Protein AF-X0ZYH8-F1 (afdb_monomer_lite)

Secondary structure (DSSP, 8-state):
--S-TTT-GGGHHHHHH-GGGHHHHHHTTTPPPPP--TTHHHHHHHIIIIIIHHHHTTSS-HHHHHHHHHHHHHHHT-

Foldseek 3Di:
DDLCCPPDPVCVVVCVVPVVCVVVNNCPVVDDDQDPDPCSVVLVVLLVPQADPCCVVVNDPNVRSVVRSVVVVVVVVD

Organism: NCBI:txid412755

Structure (mmCIF,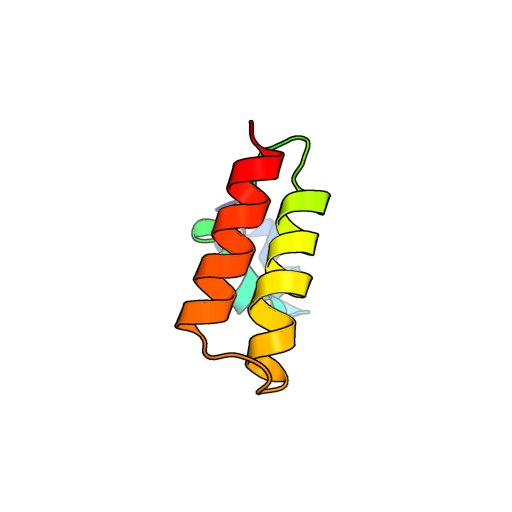 N/CA/C/O backbone):
data_AF-X0ZYH8-F1
#
_entry.id   AF-X0ZYH8-F1
#
loop_
_atom_site.group_PDB
_atom_site.id
_atom_site.type_symbol
_atom_site.label_atom_id
_atom_site.label_alt_id
_atom_site.label_comp_id
_atom_site.label_asym_id
_atom_site.label_entity_id
_atom_site.label_seq_id
_atom_site.pdbx_PDB_ins_code
_atom_site.Cartn_x
_atom_site.Cartn_y
_atom_site.Cartn_z
_atom_site.occupancy
_atom_site.B_iso_or_equiv
_atom_site.auth_seq_id
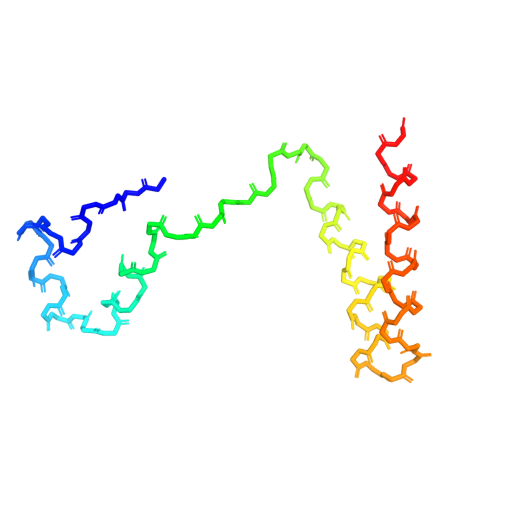_atom_site.auth_comp_id
_atom_site.auth_asym_id
_atom_site.auth_atom_id
_atom_site.pdbx_PDB_model_num
ATOM 1 N N . MET A 1 1 ? 14.936 5.335 -4.741 1.00 65.12 1 MET A N 1
ATOM 2 C CA . MET A 1 1 ? 14.658 4.594 -5.993 1.00 65.12 1 MET A CA 1
ATOM 3 C C . MET A 1 1 ? 15.595 5.084 -7.081 1.00 65.12 1 MET A C 1
ATOM 5 O O . MET A 1 1 ? 16.115 6.188 -6.958 1.00 65.12 1 MET A O 1
ATOM 9 N N . ARG A 1 2 ? 15.855 4.253 -8.095 1.00 77.62 2 ARG A N 1
ATOM 10 C CA . ARG A 1 2 ? 16.748 4.573 -9.213 1.00 77.62 2 ARG A CA 1
ATOM 11 C C . ARG A 1 2 ? 15.933 5.160 -10.372 1.00 77.62 2 ARG A C 1
ATOM 13 O O . ARG A 1 2 ? 15.014 4.505 -10.835 1.00 77.62 2 ARG A O 1
ATOM 20 N N . GLY A 1 3 ? 16.240 6.382 -10.804 1.00 79.81 3 GLY A N 1
ATOM 21 C CA . GLY A 1 3 ? 15.440 7.106 -11.806 1.00 79.81 3 GLY A CA 1
ATOM 22 C C . GLY A 1 3 ? 15.902 6.953 -13.260 1.00 79.81 3 GLY A C 1
ATOM 23 O O . GLY 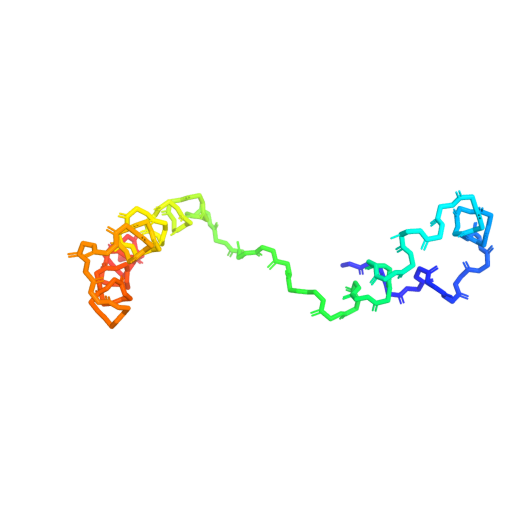A 1 3 ? 15.242 7.462 -14.154 1.00 79.81 3 GLY A O 1
ATOM 24 N N . ASP A 1 4 ? 17.032 6.287 -13.512 1.00 86.00 4 ASP A N 1
ATOM 25 C CA . ASP A 1 4 ? 17.656 6.160 -14.839 1.00 86.00 4 ASP A CA 1
ATOM 26 C C . ASP A 1 4 ? 17.438 4.785 -15.486 1.00 86.00 4 ASP A C 1
ATOM 28 O O . ASP A 1 4 ? 18.137 4.457 -16.439 1.00 86.00 4 ASP A O 1
ATOM 32 N N . LEU A 1 5 ? 16.514 3.953 -14.985 1.00 87.00 5 LEU A N 1
ATOM 33 C CA . LEU A 1 5 ? 16.364 2.580 -15.489 1.00 87.00 5 LEU A CA 1
ATOM 34 C C . LEU A 1 5 ? 16.113 2.540 -17.001 1.00 87.00 5 LEU A C 1
ATOM 36 O O . LEU A 1 5 ? 16.778 1.785 -17.697 1.00 87.00 5 LEU A O 1
ATOM 40 N N . VAL A 1 6 ? 15.213 3.386 -17.501 1.00 80.75 6 VAL A N 1
ATOM 41 C CA . VAL A 1 6 ? 14.808 3.408 -18.918 1.00 80.75 6 VAL A CA 1
ATOM 42 C C . VAL A 1 6 ? 15.692 4.281 -19.813 1.00 80.75 6 VAL A C 1
ATOM 44 O O . VAL A 1 6 ? 15.577 4.225 -21.032 1.00 80.75 6 VAL A O 1
ATOM 47 N N . THR A 1 7 ? 16.597 5.079 -19.236 1.00 85.50 7 THR A N 1
ATOM 48 C CA . THR A 1 7 ? 17.526 5.945 -19.988 1.00 85.50 7 THR A CA 1
ATOM 49 C C . THR A 1 7 ? 18.963 5.424 -19.997 1.00 85.50 7 THR A C 1
ATOM 51 O O . THR A 1 7 ? 19.778 5.875 -20.804 1.00 85.50 7 THR A O 1
ATOM 54 N N . ASN A 1 8 ? 19.298 4.477 -19.119 1.00 90.12 8 ASN A N 1
ATOM 55 C CA . ASN A 1 8 ? 20.628 3.898 -19.006 1.00 90.12 8 ASN A CA 1
ATOM 56 C C . ASN A 1 8 ? 20.760 2.644 -19.879 1.00 90.12 8 ASN A C 1
ATOM 58 O O . ASN A 1 8 ? 20.217 1.585 -19.562 1.00 90.12 8 ASN A O 1
ATOM 62 N N . SER A 1 9 ? 21.580 2.748 -20.927 1.00 93.19 9 SER A N 1
ATOM 63 C CA . SER A 1 9 ? 21.791 1.691 -21.926 1.00 93.19 9 SER A CA 1
ATOM 64 C C . SER A 1 9 ? 22.316 0.363 -21.365 1.00 93.19 9 SER A C 1
ATOM 66 O O . SER A 1 9 ? 22.215 -0.676 -22.017 1.00 93.19 9 SER A O 1
ATOM 68 N N . THR A 1 10 ? 22.831 0.350 -20.130 1.00 94.69 10 THR A N 1
ATOM 69 C CA . THR A 1 10 ? 23.212 -0.886 -19.423 1.00 94.69 10 THR A CA 1
ATOM 70 C C . THR A 1 10 ? 22.030 -1.856 -19.284 1.00 94.69 10 THR A C 1
ATOM 72 O O . THR A 1 10 ? 22.235 -3.071 -19.241 1.00 94.69 10 THR A O 1
ATOM 75 N N . PHE A 1 11 ? 20.794 -1.345 -19.230 1.00 93.25 11 PHE A N 1
ATOM 76 C CA . PHE A 1 11 ? 19.585 -2.147 -19.026 1.00 93.25 11 PHE A CA 1
ATOM 77 C C . PHE A 1 11 ? 18.874 -2.557 -20.323 1.00 93.25 11 PHE A C 1
ATOM 79 O O . PHE A 1 11 ? 17.941 -3.358 -20.266 1.00 93.25 11 PHE A O 1
ATOM 86 N N . ASP A 1 12 ? 19.343 -2.112 -21.493 1.00 93.62 12 ASP A N 1
ATOM 87 C CA . ASP A 1 12 ? 18.684 -2.364 -22.784 1.00 93.62 12 ASP A CA 1
ATOM 88 C C . ASP A 1 12 ? 18.446 -3.853 -23.051 1.00 93.62 12 ASP A C 1
ATOM 90 O O . ASP A 1 12 ? 17.400 -4.244 -23.568 1.00 93.62 12 ASP A O 1
ATOM 94 N N . ARG A 1 13 ? 19.420 -4.709 -22.708 1.00 96.12 13 ARG A N 1
ATOM 95 C CA . ARG A 1 13 ? 19.286 -6.160 -22.898 1.00 96.12 13 ARG A CA 1
ATOM 96 C C . ARG A 1 13 ? 18.182 -6.742 -22.016 1.00 96.12 13 ARG A C 1
ATOM 98 O O . ARG A 1 13 ? 17.400 -7.550 -22.501 1.00 96.12 13 ARG A O 1
ATOM 105 N N . VAL A 1 14 ? 18.094 -6.293 -20.764 1.00 95.06 14 VAL A N 1
ATOM 106 C CA . VAL A 1 14 ? 17.074 -6.757 -19.814 1.00 95.06 14 VAL A CA 1
ATOM 107 C C . VAL A 1 14 ? 15.684 -6.395 -20.321 1.00 95.06 14 VAL A C 1
ATOM 109 O O . VAL A 1 14 ? 14.832 -7.267 -20.370 1.00 95.06 14 VAL A O 1
ATOM 112 N N . PHE A 1 15 ? 15.458 -5.162 -20.778 1.00 94.75 15 PHE A N 1
ATOM 113 C CA . PHE A 1 15 ? 14.135 -4.755 -21.270 1.00 94.75 15 PHE A CA 1
ATOM 114 C C . PHE A 1 15 ? 13.756 -5.362 -22.625 1.00 94.75 15 PHE A C 1
ATOM 116 O O . PHE A 1 15 ? 12.573 -5.488 -22.924 1.00 94.75 15 PHE A O 1
ATOM 123 N N . LYS A 1 16 ? 14.732 -5.779 -23.440 1.00 95.31 16 LYS A N 1
ATOM 124 C CA . LYS A 1 16 ? 14.460 -6.568 -24.653 1.00 95.31 16 LYS A CA 1
ATOM 125 C C . LYS A 1 16 ? 14.041 -8.001 -24.330 1.00 95.31 16 LYS A C 1
ATOM 127 O O . LYS A 1 16 ? 13.166 -8.532 -25.004 1.00 95.31 16 LYS A O 1
ATOM 132 N N . GLU A 1 17 ? 14.684 -8.622 -23.342 1.00 97.94 17 GLU A N 1
ATOM 133 C CA . GLU A 1 17 ? 14.364 -9.981 -22.877 1.00 97.94 17 GLU A CA 1
ATOM 134 C C . GLU A 1 17 ? 13.075 -10.004 -22.033 1.00 97.94 17 GLU A C 1
ATOM 136 O O . GLU A 1 17 ? 12.329 -10.978 -22.089 1.00 97.94 17 GLU A O 1
ATOM 141 N N . HIS A 1 18 ? 12.800 -8.910 -21.314 1.00 96.69 18 HIS A N 1
ATOM 142 C CA . HIS A 1 18 ? 11.691 -8.739 -20.374 1.00 96.69 18 HIS A CA 1
ATOM 143 C C . HIS A 1 18 ? 10.925 -7.427 -20.618 1.00 96.69 18 HIS A C 1
ATOM 145 O O . HIS A 1 18 ? 10.973 -6.504 -19.790 1.00 96.69 18 HIS A O 1
ATOM 151 N N . PRO A 1 19 ? 10.226 -7.294 -21.759 1.00 95.31 19 PRO A N 1
ATOM 152 C CA . PRO A 1 19 ? 9.471 -6.083 -22.079 1.00 95.31 19 PRO A CA 1
ATOM 153 C C . PRO A 1 19 ? 8.356 -5.784 -21.064 1.00 95.31 19 PRO A C 1
ATOM 155 O O . PRO A 1 19 ? 7.963 -4.629 -20.906 1.00 95.31 19 PRO A O 1
ATOM 158 N N . GLU A 1 20 ? 7.881 -6.788 -20.324 1.00 96.12 20 GLU A N 1
ATOM 159 C CA . GLU A 1 20 ? 6.906 -6.642 -19.240 1.00 96.12 20 GLU A CA 1
ATOM 160 C C . GLU A 1 20 ? 7.397 -5.771 -18.076 1.00 96.12 20 GLU A C 1
ATOM 162 O O . GLU A 1 20 ? 6.579 -5.277 -17.303 1.00 96.12 20 GLU A O 1
ATOM 167 N N . LEU A 1 21 ? 8.712 -5.560 -17.945 1.00 94.31 21 LEU A N 1
ATOM 168 C CA . LEU A 1 21 ? 9.296 -4.731 -16.888 1.00 94.31 21 LEU A CA 1
ATOM 169 C C . LEU A 1 21 ? 9.325 -3.240 -17.237 1.00 94.31 21 LEU A C 1
ATOM 171 O O . LEU A 1 21 ? 9.505 -2.421 -16.337 1.00 94.31 21 LEU A O 1
ATOM 175 N N . ILE A 1 22 ? 9.141 -2.878 -18.511 1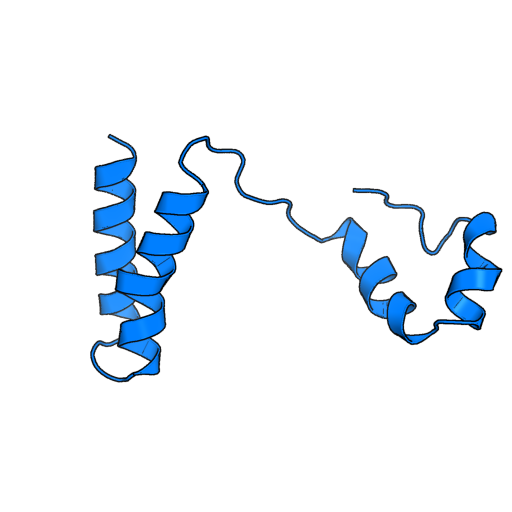.00 91.75 22 ILE A N 1
ATOM 176 C CA . ILE A 1 22 ? 9.208 -1.483 -18.972 1.00 91.75 22 ILE A CA 1
ATOM 177 C C . ILE A 1 22 ? 8.184 -0.598 -18.238 1.00 91.75 22 ILE A C 1
ATOM 179 O O . ILE A 1 22 ? 8.613 0.399 -17.660 1.00 91.75 22 ILE A O 1
ATOM 183 N N . PRO A 1 23 ? 6.890 -0.975 -18.117 1.00 92.62 23 PRO A N 1
ATOM 184 C CA . PRO A 1 23 ? 5.922 -0.147 -17.394 1.00 92.62 23 PRO A CA 1
ATOM 185 C C . PRO A 1 23 ? 6.297 0.071 -15.923 1.00 92.62 23 PRO A C 1
ATOM 187 O O . PRO A 1 23 ? 6.088 1.147 -15.377 1.00 92.62 23 PRO A O 1
ATOM 190 N N . TYR A 1 24 ? 6.896 -0.927 -15.265 1.00 91.88 24 TYR A N 1
ATOM 191 C CA . TYR A 1 24 ? 7.365 -0.776 -13.884 1.00 91.88 24 TYR A CA 1
ATOM 192 C C . TYR A 1 24 ? 8.555 0.183 -13.788 1.00 91.88 24 TYR A C 1
ATOM 194 O O . TYR A 1 24 ? 8.663 0.940 -12.823 1.00 91.88 24 TYR A O 1
ATOM 202 N N . ALA A 1 25 ? 9.456 0.139 -14.771 1.00 91.00 25 ALA A N 1
ATOM 203 C CA . ALA A 1 25 ? 10.630 0.997 -14.828 1.00 91.00 25 ALA A CA 1
ATOM 204 C C . ALA A 1 25 ? 10.260 2.464 -15.101 1.00 91.00 25 ALA A C 1
ATOM 206 O O . ALA A 1 25 ? 10.840 3.347 -14.467 1.00 91.00 25 ALA A O 1
ATOM 207 N N . ASP A 1 26 ? 9.268 2.705 -15.963 1.00 89.94 26 ASP A N 1
ATOM 208 C CA . ASP A 1 26 ? 8.712 4.036 -16.239 1.00 89.94 26 ASP A CA 1
ATOM 209 C C . ASP A 1 26 ? 8.075 4.659 -14.984 1.00 89.94 26 ASP A C 1
ATOM 211 O O . ASP A 1 26 ? 8.282 5.836 -14.685 1.00 89.94 26 ASP A O 1
ATOM 215 N N . GLU A 1 27 ? 7.363 3.856 -14.189 1.00 90.69 27 GLU A N 1
ATOM 216 C CA . GLU A 1 27 ? 6.653 4.335 -12.996 1.00 90.69 27 GLU A CA 1
ATOM 217 C C . GLU A 1 27 ? 7.547 4.494 -11.754 1.00 90.69 27 GLU A C 1
ATOM 219 O O . GLU A 1 27 ? 7.161 5.129 -10.767 1.00 90.69 27 GLU A O 1
ATOM 224 N N . MET A 1 28 ? 8.776 3.962 -11.770 1.00 88.25 28 MET A N 1
ATOM 225 C CA . MET A 1 28 ? 9.660 3.990 -10.597 1.00 88.25 28 MET A CA 1
ATOM 226 C C . MET A 1 28 ? 9.993 5.402 -10.102 1.00 88.25 28 MET A C 1
ATOM 228 O O . MET A 1 28 ? 10.234 5.581 -8.907 1.00 88.25 28 MET A O 1
ATOM 232 N N . ALA A 1 29 ? 10.045 6.397 -10.992 1.00 85.19 29 ALA A N 1
ATOM 233 C CA . ALA A 1 29 ? 10.317 7.784 -10.611 1.00 85.19 29 ALA A CA 1
ATOM 234 C C . ALA A 1 29 ? 9.149 8.427 -9.839 1.00 85.19 29 ALA A C 1
ATOM 236 O O . ALA A 1 29 ? 9.363 9.387 -9.097 1.00 85.19 29 ALA A O 1
ATOM 237 N N . TYR A 1 30 ? 7.937 7.888 -9.995 1.00 87.88 30 TYR A N 1
ATOM 238 C CA . TYR A 1 30 ? 6.707 8.384 -9.375 1.00 87.88 30 TYR A CA 1
ATOM 239 C C . TYR A 1 30 ? 6.292 7.580 -8.136 1.00 87.88 30 TYR A C 1
ATOM 241 O O . TYR A 1 30 ? 5.428 8.014 -7.373 1.00 87.88 30 TYR A O 1
ATOM 249 N N . ALA A 1 31 ? 6.907 6.419 -7.911 1.00 90.00 31 ALA A N 1
ATOM 250 C CA . ALA A 1 31 ? 6.582 5.556 -6.789 1.00 90.00 31 ALA A CA 1
ATOM 251 C C . ALA A 1 31 ? 6.971 6.180 -5.435 1.00 90.00 31 ALA A C 1
ATOM 253 O O . ALA A 1 31 ? 8.065 6.713 -5.239 1.00 90.00 31 ALA A O 1
ATOM 254 N N . VAL A 1 32 ? 6.066 6.060 -4.461 1.00 90.06 32 VAL A N 1
ATOM 255 C CA . VAL A 1 32 ? 6.296 6.489 -3.077 1.00 90.06 32 VAL A CA 1
AT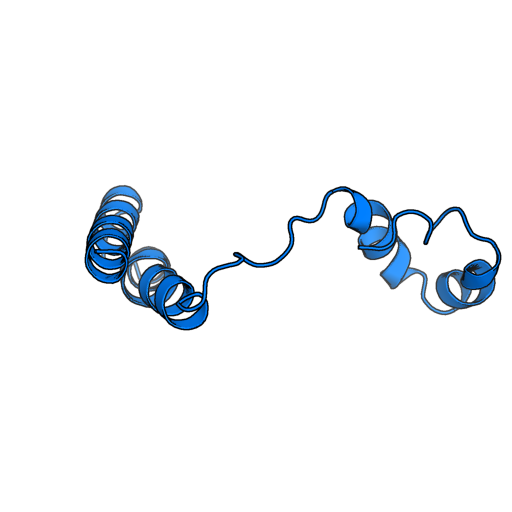OM 256 C C . VAL A 1 32 ? 6.819 5.291 -2.275 1.00 90.06 32 VAL A C 1
ATOM 258 O O . VAL A 1 32 ? 6.197 4.226 -2.309 1.00 90.06 32 VAL A O 1
ATOM 261 N N . PRO A 1 33 ? 7.954 5.415 -1.561 1.00 89.06 33 PRO A N 1
AT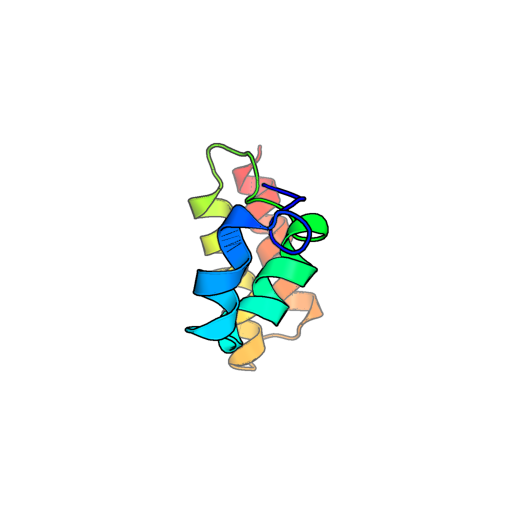OM 262 C CA . PRO A 1 33 ? 8.457 4.337 -0.719 1.00 89.06 33 PRO A CA 1
ATOM 263 C C . PRO A 1 33 ? 7.514 4.056 0.460 1.00 89.06 33 PRO A C 1
ATOM 265 O O . PRO A 1 33 ? 6.628 4.846 0.782 1.00 89.06 33 PRO A O 1
ATOM 268 N N . ALA A 1 34 ? 7.731 2.924 1.133 1.00 91.44 34 ALA A N 1
ATOM 269 C CA . ALA A 1 34 ? 6.984 2.581 2.337 1.00 91.44 34 ALA A CA 1
ATOM 270 C C . ALA A 1 34 ? 7.081 3.682 3.412 1.00 91.44 34 ALA A C 1
ATOM 272 O O . ALA A 1 34 ? 8.058 4.432 3.481 1.00 91.44 34 ALA A O 1
ATOM 273 N N . ILE A 1 35 ? 6.061 3.749 4.270 1.00 93.19 35 ILE A N 1
ATOM 274 C CA . ILE A 1 35 ? 5.987 4.724 5.363 1.00 93.19 35 ILE A CA 1
ATOM 275 C C . ILE A 1 35 ? 7.197 4.530 6.285 1.00 93.19 35 ILE A C 1
ATOM 277 O O . ILE A 1 35 ? 7.404 3.446 6.829 1.00 93.19 35 ILE A O 1
ATOM 281 N N . ALA A 1 36 ? 7.972 5.593 6.494 1.00 95.06 36 ALA A N 1
ATOM 282 C CA . ALA A 1 36 ? 9.139 5.591 7.371 1.00 95.06 36 ALA A CA 1
ATOM 283 C C . ALA A 1 36 ? 8.727 5.751 8.848 1.00 95.06 36 ALA A C 1
ATOM 285 O O . ALA A 1 36 ? 8.912 6.807 9.451 1.00 95.06 36 ALA A O 1
ATOM 286 N N . ASN A 1 37 ? 8.122 4.712 9.425 1.00 96.12 37 ASN A N 1
ATOM 287 C CA . ASN A 1 37 ? 7.732 4.667 10.833 1.00 96.12 37 ASN A CA 1
ATOM 288 C C . ASN A 1 37 ? 8.014 3.274 11.415 1.00 96.12 37 ASN A C 1
ATOM 290 O O . ASN A 1 37 ? 7.748 2.267 10.764 1.00 96.12 37 ASN A O 1
ATOM 294 N N . GLU A 1 38 ? 8.522 3.210 12.646 1.00 97.00 38 GLU A N 1
ATOM 295 C CA . GLU A 1 38 ? 8.825 1.941 13.327 1.00 97.00 38 GLU A CA 1
ATOM 296 C C . GLU A 1 38 ? 7.588 1.043 13.508 1.00 97.00 38 GLU A C 1
ATOM 298 O O . GLU A 1 38 ? 7.702 -0.179 13.492 1.00 97.00 38 GLU A O 1
ATOM 303 N N . LYS A 1 39 ? 6.394 1.643 13.602 1.00 97.38 39 LYS A N 1
ATOM 304 C CA . LYS A 1 39 ? 5.102 0.956 13.730 1.00 97.38 39 LYS A CA 1
ATOM 305 C C . LYS A 1 39 ? 4.457 0.643 12.372 1.00 97.38 39 LYS A C 1
ATOM 307 O O . LYS A 1 39 ? 3.254 0.403 12.309 1.00 97.38 39 LYS A O 1
ATOM 312 N N . PHE A 1 40 ? 5.217 0.673 11.270 1.00 96.88 40 PHE A N 1
ATOM 313 C CA . PHE A 1 40 ? 4.710 0.466 9.904 1.00 96.88 40 PHE A CA 1
ATOM 314 C C . PHE A 1 40 ? 3.809 -0.772 9.771 1.00 96.88 40 PHE A C 1
ATOM 316 O O . PHE A 1 40 ? 2.721 -0.671 9.202 1.00 96.88 40 PHE A O 1
ATOM 323 N N . SER A 1 41 ? 4.235 -1.919 10.308 1.00 97.31 41 SER A N 1
ATOM 324 C CA . SER A 1 41 ? 3.471 -3.172 10.237 1.00 97.31 41 SER A CA 1
ATOM 325 C C . SER A 1 41 ? 2.107 -3.059 10.913 1.00 97.31 41 SER A C 1
ATOM 327 O O . SER A 1 41 ? 1.099 -3.515 10.371 1.00 97.31 41 SER A O 1
ATOM 329 N N . ASP A 1 42 ? 2.065 -2.410 12.073 1.00 98.31 42 ASP A N 1
ATOM 330 C CA . ASP A 1 42 ? 0.854 -2.271 12.876 1.00 98.31 42 ASP A CA 1
ATOM 331 C C . ASP A 1 42 ? -0.114 -1.285 12.218 1.00 98.31 42 ASP A C 1
ATOM 333 O O . ASP A 1 42 ? -1.310 -1.554 12.129 1.00 98.31 42 ASP A O 1
ATOM 337 N N . ILE A 1 43 ? 0.409 -0.187 11.660 1.00 98.31 43 ILE A N 1
ATOM 338 C CA . ILE A 1 43 ? -0.374 0.778 10.878 1.00 98.31 43 ILE A CA 1
ATOM 339 C C . ILE A 1 43 ? -1.046 0.083 9.683 1.00 98.31 43 ILE A C 1
ATOM 341 O O . ILE A 1 43 ? -2.249 0.248 9.481 1.00 98.31 43 ILE A O 1
ATOM 345 N N . GLN A 1 44 ? -0.298 -0.717 8.911 1.00 98.12 44 GLN A N 1
ATOM 346 C CA . GLN A 1 44 ? -0.836 -1.460 7.761 1.00 98.12 44 GLN A CA 1
ATOM 347 C C . GLN A 1 44 ? -1.882 -2.500 8.186 1.00 98.12 44 GLN A C 1
ATOM 349 O O . GLN A 1 44 ? -2.934 -2.618 7.555 1.00 98.12 44 GLN A O 1
ATOM 354 N N . THR A 1 45 ? -1.628 -3.208 9.290 1.00 98.38 45 THR A N 1
ATOM 355 C CA . THR A 1 45 ? -2.565 -4.198 9.840 1.00 98.38 45 THR A CA 1
ATOM 356 C C . THR A 1 45 ? -3.879 -3.538 10.253 1.00 98.38 45 THR A C 1
ATOM 358 O O . THR A 1 45 ? -4.947 -3.991 9.849 1.00 98.38 45 THR A O 1
ATOM 361 N N . ILE A 1 46 ? -3.825 -2.413 10.976 1.00 98.62 46 ILE A N 1
ATOM 362 C CA . ILE A 1 46 ? -5.026 -1.667 11.379 1.00 98.62 46 ILE A CA 1
ATOM 363 C C . ILE A 1 46 ? -5.788 -1.138 10.159 1.00 98.62 46 ILE A C 1
ATOM 365 O O . ILE A 1 46 ? -7.014 -1.263 10.109 1.00 98.62 46 ILE A O 1
ATOM 369 N N . LEU A 1 47 ? -5.081 -0.574 9.172 1.00 98.12 47 LEU A N 1
ATOM 370 C CA . LEU A 1 47 ? -5.695 -0.054 7.948 1.00 98.12 47 LEU A CA 1
ATOM 371 C C . LEU A 1 47 ? -6.484 -1.142 7.199 1.00 98.12 47 LEU A C 1
ATOM 373 O O . LEU A 1 47 ? -7.575 -0.880 6.684 1.00 98.12 47 LEU A O 1
ATOM 377 N N . SER A 1 48 ? -5.966 -2.372 7.192 1.00 98.31 48 SER A N 1
ATOM 378 C CA . SER A 1 48 ? -6.643 -3.542 6.631 1.00 98.31 48 SER A CA 1
ATOM 379 C C . SER A 1 48 ? -7.819 -4.006 7.499 1.00 98.31 48 SER A C 1
ATOM 381 O O . SER A 1 48 ? -8.965 -4.001 7.043 1.00 98.31 48 SER A O 1
ATOM 383 N N . ASP A 1 49 ? -7.556 -4.373 8.754 1.00 98.62 49 ASP A N 1
ATOM 384 C CA . ASP A 1 49 ? -8.504 -5.096 9.610 1.00 98.62 49 ASP A CA 1
ATOM 385 C C . ASP A 1 49 ? -9.692 -4.242 10.053 1.00 98.62 49 ASP A C 1
ATOM 387 O O . ASP A 1 49 ? -10.800 -4.755 10.240 1.00 98.62 49 ASP A O 1
ATOM 391 N N . LYS A 1 50 ? -9.466 -2.940 10.253 1.00 98.31 50 LYS A N 1
ATOM 392 C CA . LYS A 1 50 ? -10.501 -1.994 10.694 1.00 98.31 50 LYS A CA 1
ATOM 393 C C . LYS A 1 50 ? -11.114 -1.211 9.536 1.00 98.31 50 LYS A C 1
ATOM 395 O O . LYS A 1 50 ? -12.242 -0.755 9.665 1.00 98.31 50 LYS A O 1
ATOM 400 N N . GLY A 1 51 ? -10.397 -1.082 8.418 1.00 98.56 51 GLY A N 1
ATOM 401 C CA . GLY A 1 51 ? -10.834 -0.319 7.252 1.00 98.56 51 GLY A CA 1
ATOM 402 C C . GLY A 1 51 ? -11.214 -1.199 6.070 1.00 98.56 51 GLY A C 1
ATOM 403 O O . GLY A 1 51 ? -12.391 -1.467 5.833 1.00 98.56 51 GLY A O 1
ATOM 404 N N . LEU A 1 52 ? -10.218 -1.625 5.295 1.00 98.50 52 LEU A N 1
ATOM 405 C CA . LEU A 1 52 ? -10.442 -2.209 3.971 1.00 98.50 52 LEU A CA 1
ATOM 406 C C . LEU A 1 52 ? -11.254 -3.513 4.007 1.00 98.50 52 LEU A C 1
ATOM 408 O O . LEU A 1 52 ? -12.218 -3.654 3.254 1.00 98.50 52 LEU A O 1
ATOM 412 N N . VAL A 1 53 ? -10.898 -4.456 4.884 1.00 98.69 53 VAL A N 1
ATOM 413 C CA . VAL A 1 53 ? -11.553 -5.771 4.973 1.00 98.69 53 VAL A CA 1
ATOM 414 C C . VAL A 1 53 ? -13.054 -5.654 5.270 1.00 98.69 53 VAL A C 1
ATOM 416 O O . VAL A 1 53 ? -13.845 -6.219 4.510 1.00 98.69 53 VAL A O 1
ATOM 419 N N . PRO A 1 54 ? -13.511 -4.939 6.318 1.00 98.69 54 PRO A N 1
ATOM 420 C CA . PRO A 1 54 ? -14.942 -4.833 6.588 1.00 98.69 54 PRO A CA 1
ATOM 421 C C . PRO A 1 54 ? -15.706 -4.072 5.494 1.00 98.69 54 PRO A C 1
ATOM 423 O O . PRO A 1 54 ? -16.865 -4.410 5.252 1.00 98.69 54 PRO A O 1
ATOM 426 N N . VAL A 1 55 ? -15.077 -3.117 4.795 1.00 98.69 55 VAL A N 1
ATOM 427 C CA . VAL A 1 55 ? -15.687 -2.419 3.647 1.00 98.69 55 VAL A CA 1
ATOM 428 C C . VAL A 1 55 ? -15.883 -3.367 2.463 1.00 98.69 55 VAL A C 1
ATOM 430 O O . VAL A 1 55 ? -16.988 -3.460 1.932 1.00 98.69 55 VAL A O 1
ATOM 433 N N . VAL A 1 56 ? -14.847 -4.118 2.077 1.00 98.50 56 VAL A N 1
ATOM 434 C CA . VAL A 1 56 ? -14.914 -5.084 0.963 1.00 98.50 56 VAL A CA 1
ATOM 435 C C . VAL A 1 56 ? -15.921 -6.200 1.249 1.00 98.50 56 VAL A C 1
ATOM 437 O O . VAL A 1 56 ? -16.625 -6.646 0.348 1.00 98.50 56 VAL A O 1
ATOM 440 N N . LEU A 1 57 ? -16.038 -6.620 2.511 1.00 98.62 57 LEU A N 1
ATOM 441 C CA . LEU A 1 57 ? -17.030 -7.607 2.942 1.00 98.62 57 LEU A CA 1
ATOM 442 C C . LEU A 1 57 ? -18.449 -7.031 3.110 1.00 98.62 57 LEU A C 1
ATOM 444 O O . LEU A 1 57 ? -19.343 -7.763 3.529 1.00 98.62 57 LEU A O 1
ATOM 448 N N . GLY A 1 58 ? -18.665 -5.738 2.841 1.00 98.38 58 GLY A N 1
ATOM 449 C CA . GLY A 1 58 ? -19.972 -5.085 2.961 1.00 98.38 58 GLY A CA 1
ATOM 450 C C . GLY A 1 58 ? -20.495 -4.967 4.397 1.00 98.38 58 GLY A C 1
ATOM 451 O O . GLY A 1 58 ? -21.690 -4.772 4.600 1.00 98.38 58 GLY A O 1
ATOM 452 N N . LYS A 1 59 ? -19.621 -5.104 5.402 1.00 98.62 59 LYS A N 1
ATOM 453 C CA . LYS A 1 59 ? -19.987 -5.030 6.827 1.00 98.62 59 LYS A CA 1
ATOM 454 C C . LYS A 1 59 ? -20.146 -3.590 7.313 1.00 98.62 59 LYS A C 1
ATOM 456 O O . LYS A 1 59 ? -20.902 -3.351 8.248 1.00 98.62 59 LYS A O 1
ATOM 461 N N . VAL A 1 60 ? -19.423 -2.651 6.701 1.00 98.56 60 VAL A N 1
ATOM 462 C CA . VAL A 1 60 ? -19.460 -1.214 7.017 1.00 98.56 60 VAL A CA 1
ATOM 463 C C . VAL A 1 60 ? -19.381 -0.382 5.735 1.00 98.56 60 VAL A C 1
ATOM 465 O O . VAL A 1 60 ? -18.945 -0.871 4.693 1.00 98.56 60 VAL A O 1
ATOM 468 N N . THR A 1 61 ? -19.786 0.889 5.802 1.00 98.75 61 THR A N 1
ATOM 469 C CA . THR A 1 61 ? -19.611 1.830 4.685 1.00 98.75 61 THR A CA 1
ATOM 470 C C . THR A 1 61 ? -18.140 2.238 4.536 1.00 98.75 61 THR A C 1
ATOM 472 O O . THR A 1 61 ? -17.398 2.206 5.522 1.00 98.75 61 THR A O 1
ATOM 475 N N . PRO A 1 62 ? -17.697 2.695 3.347 1.00 98.62 62 PRO A N 1
ATOM 476 C CA . PRO A 1 62 ? -16.340 3.217 3.166 1.00 98.62 62 PRO A CA 1
ATOM 477 C C . PRO A 1 62 ? -15.977 4.329 4.162 1.00 98.62 62 PRO A C 1
ATOM 479 O O . PRO A 1 62 ? -14.868 4.355 4.689 1.00 98.62 62 PRO A O 1
ATOM 482 N N . GLN A 1 63 ? -16.927 5.223 4.460 1.00 98.69 63 GLN A N 1
ATOM 483 C CA . GLN A 1 63 ? -16.735 6.315 5.416 1.00 98.69 63 GLN A CA 1
ATOM 484 C C . GLN A 1 63 ? -16.510 5.787 6.836 1.00 98.69 63 GLN A C 1
ATOM 486 O O . GLN A 1 63 ? -15.634 6.292 7.537 1.00 98.69 63 GLN A O 1
ATOM 491 N N . GLN A 1 64 ? -17.263 4.759 7.241 1.00 98.69 64 GLN A N 1
ATOM 492 C CA . GLN A 1 64 ? -17.107 4.144 8.555 1.00 98.69 64 GLN A CA 1
ATOM 493 C C . GLN A 1 64 ? -15.780 3.384 8.665 1.00 98.69 64 GLN A C 1
ATOM 495 O O . GLN A 1 64 ? -15.045 3.602 9.621 1.00 98.69 64 GLN A O 1
ATOM 500 N N . GLY A 1 65 ? -15.418 2.574 7.661 1.00 98.69 65 GLY A N 1
ATOM 501 C CA . GLY A 1 65 ? -14.140 1.852 7.661 1.00 98.69 65 GLY A CA 1
ATOM 502 C C . GLY A 1 65 ? -12.929 2.790 7.735 1.00 98.69 65 GLY A C 1
ATOM 503 O O . GLY A 1 65 ? -11.975 2.524 8.467 1.00 98.69 65 GLY A O 1
ATOM 504 N N . TRP A 1 66 ? -12.978 3.932 7.038 1.00 98.62 66 TRP A N 1
ATOM 505 C CA . TRP A 1 66 ? -11.940 4.959 7.166 1.00 98.62 66 TRP A CA 1
ATOM 506 C C . TRP A 1 66 ? -11.887 5.566 8.573 1.00 98.62 66 TRP A C 1
ATOM 508 O O . TRP A 1 66 ? -10.801 5.694 9.139 1.00 98.62 66 TRP A O 1
ATOM 518 N N . ALA A 1 67 ? -13.039 5.927 9.146 1.00 98.75 67 ALA A N 1
ATOM 519 C CA . ALA A 1 67 ? -13.106 6.501 10.488 1.00 98.75 67 ALA A CA 1
ATOM 520 C C . ALA A 1 67 ? -12.553 5.538 11.554 1.00 98.75 67 ALA A C 1
ATOM 522 O O . ALA A 1 67 ? -11.756 5.958 12.397 1.00 98.75 67 ALA A O 1
ATOM 523 N N . ASP A 1 68 ? -12.909 4.254 11.470 1.00 98.69 68 ASP A N 1
ATOM 524 C CA . ASP A 1 68 ? -12.480 3.215 12.409 1.00 98.69 68 ASP A CA 1
ATOM 525 C C . ASP A 1 68 ? -10.968 2.962 12.327 1.00 98.69 68 ASP A C 1
ATOM 527 O O . ASP A 1 68 ? -10.277 2.956 13.351 1.00 98.69 68 ASP A O 1
ATOM 531 N N . ALA A 1 69 ? -10.429 2.808 11.111 1.00 98.69 69 ALA A N 1
ATOM 532 C CA . ALA A 1 69 ? -8.992 2.642 10.903 1.00 98.69 69 ALA A CA 1
ATOM 533 C C . ALA A 1 69 ? -8.201 3.874 11.367 1.00 98.69 69 ALA A C 1
ATOM 535 O O . ALA A 1 69 ? -7.201 3.730 12.073 1.00 98.69 69 ALA A O 1
ATOM 536 N N . LYS A 1 70 ? -8.666 5.085 11.029 1.00 98.50 70 LYS A N 1
ATOM 537 C CA . LYS A 1 70 ? -8.019 6.341 11.432 1.00 98.50 70 LYS A CA 1
ATOM 538 C C . LYS A 1 70 ? -7.962 6.477 12.951 1.00 98.50 70 LYS A C 1
ATOM 540 O O . LYS A 1 70 ? -6.886 6.732 13.483 1.00 98.50 70 LYS A O 1
ATOM 545 N N . ALA A 1 71 ? -9.081 6.270 13.646 1.00 98.62 71 ALA A N 1
ATOM 546 C CA . ALA A 1 71 ? -9.129 6.377 15.102 1.00 98.62 71 ALA A CA 1
ATOM 547 C C . ALA A 1 71 ? -8.177 5.379 15.786 1.00 98.62 71 ALA A C 1
ATOM 549 O O . ALA A 1 71 ? -7.492 5.731 16.748 1.00 98.62 71 ALA A O 1
ATOM 550 N N . ALA A 1 72 ? -8.091 4.149 15.269 1.00 98.50 72 ALA A N 1
ATOM 551 C CA . ALA A 1 72 ? -7.192 3.125 15.794 1.00 98.50 72 ALA A CA 1
ATOM 552 C C . ALA A 1 72 ? -5.706 3.432 15.519 1.00 98.50 72 ALA A C 1
ATOM 554 O O . ALA A 1 72 ? -4.880 3.267 16.416 1.00 98.50 72 ALA A O 1
ATOM 555 N N . ILE A 1 73 ? -5.360 3.935 14.327 1.00 98.38 73 ILE A N 1
ATOM 556 C CA . ILE A 1 73 ? -3.990 4.378 14.008 1.00 98.38 73 ILE A CA 1
ATOM 557 C C . ILE A 1 73 ? -3.596 5.578 14.881 1.00 98.38 73 ILE A C 1
ATOM 559 O O . ILE A 1 73 ? -2.504 5.602 15.437 1.00 98.38 73 ILE A O 1
ATOM 563 N N . GLU A 1 74 ? -4.485 6.556 15.065 1.00 98.06 74 GLU A N 1
ATOM 564 C CA . GLU A 1 74 ? -4.225 7.710 15.937 1.00 98.06 74 GLU A CA 1
ATOM 565 C C . GLU A 1 74 ? -4.038 7.306 17.403 1.00 98.06 74 GLU A C 1
ATOM 567 O O . GLU A 1 74 ? -3.279 7.953 18.117 1.00 98.06 74 GLU A O 1
ATOM 572 N N . ALA A 1 75 ? -4.697 6.240 17.864 1.00 98.19 75 ALA A N 1
ATOM 573 C CA . ALA A 1 75 ? -4.456 5.681 19.192 1.00 98.19 75 ALA A CA 1
ATOM 574 C C . ALA A 1 75 ? -3.101 4.959 19.290 1.00 98.19 75 ALA A C 1
ATOM 576 O O . ALA A 1 75 ? -2.445 5.066 20.320 1.00 98.19 75 ALA A O 1
ATOM 577 N N . LEU A 1 76 ? -2.673 4.265 18.229 1.00 97.69 76 LEU A N 1
ATOM 578 C CA . LEU A 1 76 ? -1.370 3.589 18.145 1.00 97.69 76 LEU A CA 1
ATOM 579 C C . LEU A 1 76 ? -0.183 4.573 18.129 1.00 97.69 76 LEU A C 1
ATOM 581 O O . LEU A 1 76 ? 0.915 4.223 18.564 1.00 97.69 76 LEU A O 1
ATOM 585 N N . LEU A 1 77 ? -0.390 5.770 17.574 1.00 96.12 77 LEU A N 1
ATOM 586 C CA . LEU A 1 77 ? 0.639 6.803 17.408 1.00 96.12 77 LEU A CA 1
ATOM 587 C C . LEU A 1 77 ? 0.780 7.758 18.606 1.00 96.12 77 LEU A C 1
ATOM 589 O O . LEU A 1 77 ? 1.676 8.602 18.582 1.00 96.12 77 LEU A O 1
ATOM 593 N N . LYS A 1 78 ? -0.099 7.663 19.608 1.00 91.81 78 LYS A N 1
ATOM 594 C CA . LYS A 1 78 ? 0.025 8.393 20.880 1.00 91.81 78 LYS A CA 1
ATOM 595 C C . LYS A 1 78 ? 1.039 7.723 21.797 1.00 91.81 78 LYS A C 1
ATOM 597 O O . LYS A 1 78 ? 1.717 8.483 22.519 1.00 91.81 78 LYS A O 1
#

Sequence (78 aa):
MRGDLVTNSTFDRVFKEHPELIPYADEMAYAVPAIANEKFSDIQTILSDKGLVPVVLGKVTPQQGWADAKAAIEALLK

pLDDT: mean 94.44, std 5.91, range [65.12, 98.75]

Radius of gyration: 18.89 Å; chains: 1; bounding box: 43×18×46 Å